Protein AF-A0A7G6YB29-F1 (afdb_monomer_lite)

pLDDT: mean 72.13, std 12.51, range [48.88, 87.12]

Radius of gyration: 13.98 Å; chains: 1; bounding box: 28×24×42 Å

Sequence (73 aa):
MGDDFLDSMNAQGMSLVEENFAEQLAERARSLGLESTASIQLDTTEVPSLGNATVNVDRVRALADAKLAARDA

Secondary structure (DSSP, 8-state):
--HHHHHHHHHHHHHHHHHHHHHHHHHHHHHTT-S-GGGS---TTSS--BTTB---HHHHHHHHHHHHHHHH-

Foldseek 3Di:
DCPVVVVVVVVVVLVVLLLVLLQVLLVVCVVVVHLASPPPDPPQVPRDCPDPDRRDVVSSRVNNNVVSVVVVD

Organism: NCBI:txid150026

Structure (mmCIF, N/CA/C/O backbone):
data_AF-A0A7G6YB29-F1
#
_entry.id   AF-A0A7G6YB29-F1
#
loop_
_atom_site.group_PDB
_atom_site.id
_atom_site.type_symbol
_atom_site.label_atom_id
_atom_site.label_alt_id
_atom_site.label_comp_id
_atom_site.label_asym_id
_atom_site.label_entity_id
_atom_site.label_seq_id
_atom_site.pdbx_PDB_ins_code
_atom_site.Cartn_x
_atom_site.Cartn_y
_atom_site.Cartn_z
_atom_site.occupancy
_atom_site.B_iso_or_equiv
_atom_site.auth_seq_id
_atom_site.auth_comp_id
_atom_site.auth_asym_id
_atom_site.auth_atom_id
_atom_site.pdbx_PDB_model_num
ATOM 1 N N . MET A 1 1 ? 19.129 -7.612 -30.365 1.00 48.88 1 MET A N 1
ATOM 2 C CA . MET A 1 1 ? 18.653 -8.697 -29.483 1.00 48.88 1 MET A CA 1
ATOM 3 C C . MET A 1 1 ? 19.091 -8.351 -28.067 1.00 48.88 1 MET A C 1
ATOM 5 O O . MET A 1 1 ? 20.141 -8.800 -27.635 1.00 48.88 1 MET A O 1
ATOM 9 N N . GLY A 1 2 ? 18.374 -7.440 -27.409 1.00 54.00 2 GLY A N 1
ATOM 10 C CA . GLY A 1 2 ? 18.685 -6.979 -26.047 1.00 54.00 2 GLY A CA 1
ATOM 11 C C . GLY A 1 2 ? 17.440 -6.634 -25.224 1.00 54.00 2 GLY A C 1
ATOM 12 O O . GLY A 1 2 ? 17.559 -6.368 -24.034 1.00 54.00 2 GLY A O 1
ATOM 13 N N . ASP A 1 3 ? 16.259 -6.675 -25.844 1.00 57.47 3 ASP A N 1
ATOM 14 C CA . ASP A 1 3 ? 14.997 -6.252 -25.245 1.00 57.47 3 ASP A CA 1
ATOM 15 C C . ASP A 1 3 ? 14.438 -7.276 -24.241 1.00 57.47 3 ASP A C 1
ATOM 17 O O . ASP A 1 3 ? 14.041 -6.876 -23.154 1.00 57.47 3 ASP A O 1
ATOM 21 N N . ASP A 1 4 ? 14.519 -8.589 -24.502 1.00 57.84 4 ASP A N 1
ATOM 22 C CA . ASP A 1 4 ? 13.951 -9.615 -23.600 1.00 57.84 4 ASP A CA 1
ATOM 23 C C . ASP A 1 4 ? 14.613 -9.664 -22.209 1.00 57.84 4 ASP A C 1
ATOM 25 O O . ASP A 1 4 ? 13.972 -9.982 -21.205 1.00 57.84 4 ASP A O 1
ATOM 29 N N . PHE A 1 5 ? 15.910 -9.346 -22.122 1.00 56.00 5 PHE A N 1
ATOM 30 C CA . PHE A 1 5 ? 16.636 -9.372 -20.847 1.00 56.00 5 PHE A CA 1
ATOM 31 C C . PHE A 1 5 ? 16.294 -8.157 -19.979 1.00 56.00 5 PHE A C 1
ATOM 33 O O . PHE A 1 5 ? 16.159 -8.277 -18.761 1.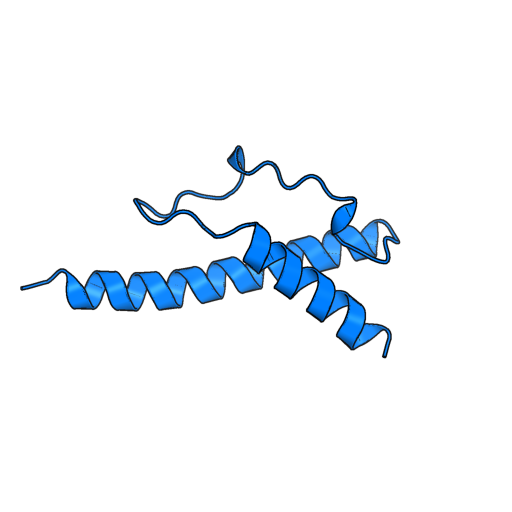00 56.00 5 PHE A O 1
ATOM 40 N N . LEU A 1 6 ? 16.115 -6.995 -20.618 1.00 57.03 6 LEU A N 1
ATOM 41 C CA . LEU A 1 6 ? 15.652 -5.785 -19.950 1.00 57.03 6 LEU A CA 1
ATOM 42 C C . LEU A 1 6 ? 14.195 -5.937 -19.514 1.00 57.03 6 LEU A C 1
ATOM 44 O O . LEU A 1 6 ? 13.888 -5.572 -18.388 1.00 57.03 6 LEU A O 1
ATOM 48 N N . ASP A 1 7 ? 13.334 -6.552 -20.327 1.00 60.19 7 ASP A N 1
ATOM 49 C CA . ASP A 1 7 ? 11.918 -6.745 -19.997 1.00 60.19 7 ASP A CA 1
ATOM 50 C C . ASP A 1 7 ? 11.717 -7.750 -18.842 1.00 60.19 7 ASP A C 1
ATOM 52 O O . ASP A 1 7 ? 10.936 -7.512 -17.919 1.00 60.19 7 ASP A O 1
ATOM 56 N N . SER A 1 8 ? 12.509 -8.831 -18.796 1.00 57.56 8 SER A N 1
ATOM 57 C CA . SER A 1 8 ? 12.458 -9.799 -17.688 1.00 57.56 8 SER A CA 1
ATOM 58 C C . SER A 1 8 ? 13.045 -9.257 -16.378 1.00 57.56 8 SER A C 1
ATOM 60 O O . SER A 1 8 ? 12.529 -9.583 -15.304 1.00 57.56 8 SER A O 1
ATOM 62 N N . MET A 1 9 ? 14.112 -8.451 -16.433 1.00 59.41 9 MET A N 1
ATOM 63 C CA . MET A 1 9 ? 14.624 -7.753 -15.245 1.00 59.41 9 MET A CA 1
ATOM 64 C C . MET A 1 9 ? 13.653 -6.667 -14.778 1.00 59.41 9 MET A C 1
ATOM 66 O O . MET A 1 9 ? 13.482 -6.482 -13.573 1.00 59.41 9 MET A O 1
ATOM 70 N N . ASN A 1 10 ? 12.980 -5.995 -15.713 1.00 66.25 10 ASN A N 1
ATOM 71 C CA . ASN A 1 10 ? 11.963 -4.999 -15.412 1.00 66.25 10 ASN A CA 1
ATOM 72 C C . ASN A 1 10 ? 10.764 -5.641 -14.699 1.00 66.25 10 ASN A C 1
ATOM 74 O O . ASN A 1 10 ? 10.351 -5.151 -13.656 1.00 66.25 10 ASN A O 1
ATOM 78 N N . ALA A 1 11 ? 10.282 -6.802 -15.153 1.00 67.62 11 ALA A N 1
ATOM 79 C CA . ALA A 1 11 ? 9.183 -7.519 -14.499 1.00 67.62 11 ALA A CA 1
ATOM 80 C C . ALA A 1 11 ? 9.508 -7.962 -13.055 1.00 67.62 11 ALA A C 1
ATOM 82 O O . ALA A 1 11 ? 8.672 -7.820 -12.159 1.00 67.62 11 ALA A O 1
ATOM 83 N N . GLN A 1 12 ? 10.723 -8.466 -12.797 1.00 70.19 12 GLN A N 1
ATOM 84 C CA . GLN A 1 12 ? 11.148 -8.814 -11.432 1.00 70.19 12 GLN A CA 1
ATOM 85 C C . GLN A 1 12 ? 11.350 -7.574 -10.552 1.00 70.19 12 GLN A C 1
ATOM 87 O O . GLN A 1 12 ? 10.924 -7.567 -9.397 1.00 70.19 12 GLN A O 1
ATOM 92 N N . GLY A 1 13 ? 11.955 -6.514 -11.097 1.00 71.81 13 GLY A N 1
ATOM 93 C CA . GLY A 1 13 ? 12.118 -5.240 -10.397 1.00 71.81 13 GLY A CA 1
ATOM 94 C C . GLY A 1 13 ? 10.776 -4.606 -10.034 1.00 71.81 13 GLY A C 1
ATOM 95 O O . GLY A 1 13 ? 10.603 -4.130 -8.916 1.00 71.81 13 GLY A O 1
ATOM 96 N N . MET A 1 14 ? 9.794 -4.679 -10.932 1.00 73.62 14 MET A N 1
ATOM 97 C CA . MET A 1 14 ? 8.439 -4.193 -10.685 1.00 73.62 14 MET A CA 1
ATOM 98 C C . MET A 1 14 ? 7.721 -4.981 -9.601 1.00 73.62 14 MET A C 1
ATOM 100 O O . MET A 1 14 ? 7.100 -4.364 -8.748 1.00 73.62 14 MET A O 1
ATOM 104 N N . SER A 1 15 ? 7.843 -6.311 -9.578 1.00 77.69 15 SER A N 1
ATOM 105 C CA . SER A 1 15 ? 7.238 -7.118 -8.511 1.00 77.69 15 SER A CA 1
ATOM 106 C C . SER A 1 15 ? 7.785 -6.738 -7.130 1.00 77.69 15 SER A C 1
ATOM 108 O O . SER A 1 15 ? 7.020 -6.640 -6.175 1.00 77.69 15 SER A O 1
ATOM 110 N N . LEU A 1 16 ? 9.093 -6.482 -7.026 1.00 81.12 16 LEU A N 1
ATOM 111 C CA . LEU A 1 16 ? 9.729 -6.007 -5.791 1.00 81.12 16 LEU A CA 1
ATOM 112 C C . LEU A 1 16 ? 9.248 -4.605 -5.397 1.00 81.12 16 LEU A C 1
ATOM 114 O O . LEU A 1 16 ? 9.028 -4.333 -4.219 1.00 81.12 16 LEU A O 1
ATOM 118 N N . VAL A 1 17 ? 9.083 -3.708 -6.370 1.00 79.75 17 VAL A N 1
ATOM 119 C CA . VAL A 1 17 ? 8.571 -2.350 -6.138 1.00 79.75 17 VAL A CA 1
ATOM 120 C C . VAL A 1 17 ? 7.113 -2.394 -5.692 1.00 79.75 17 VAL A C 1
ATOM 122 O O . VAL A 1 17 ? 6.763 -1.709 -4.735 1.00 79.75 17 VAL A O 1
ATOM 125 N N . GLU A 1 18 ? 6.288 -3.225 -6.331 1.00 80.12 18 GLU A N 1
ATOM 126 C CA . GLU A 1 18 ? 4.892 -3.464 -5.961 1.00 80.12 18 GLU A CA 1
ATOM 127 C C . GLU A 1 18 ? 4.781 -4.009 -4.534 1.00 80.12 18 GLU A C 1
ATOM 129 O O . GLU A 1 18 ? 3.983 -3.497 -3.750 1.00 80.12 18 GLU A O 1
ATOM 134 N N . GLU A 1 19 ? 5.609 -4.991 -4.164 1.00 84.06 19 GLU A N 1
ATOM 135 C CA . GLU A 1 19 ? 5.655 -5.518 -2.797 1.00 84.06 19 GLU A CA 1
ATOM 136 C C . GLU A 1 19 ? 6.063 -4.460 -1.775 1.00 84.06 19 GLU A C 1
ATOM 138 O O . GLU A 1 19 ? 5.426 -4.348 -0.729 1.00 84.06 19 GLU A O 1
ATOM 143 N N . ASN A 1 20 ? 7.091 -3.666 -2.072 1.00 84.69 20 ASN A N 1
ATOM 144 C CA . ASN A 1 20 ? 7.599 -2.647 -1.156 1.00 84.69 20 ASN A CA 1
ATOM 145 C C . ASN A 1 20 ? 6.579 -1.507 -0.970 1.00 84.69 20 ASN A C 1
ATOM 147 O O . ASN A 1 20 ? 6.330 -1.057 0.148 1.00 84.69 20 ASN A O 1
ATOM 151 N N . PHE A 1 21 ? 5.906 -1.092 -2.048 1.00 81.19 21 PHE A N 1
ATOM 152 C CA . PHE A 1 21 ? 4.793 -0.142 -1.974 1.00 81.19 21 PHE A CA 1
ATOM 153 C C . PHE A 1 21 ? 3.612 -0.708 -1.187 1.00 81.19 21 PHE A C 1
ATOM 155 O O . PHE A 1 21 ? 3.020 0.001 -0.375 1.00 81.19 21 PHE A O 1
ATOM 162 N N . ALA A 1 22 ? 3.274 -1.978 -1.408 1.00 85.12 22 ALA A N 1
ATOM 163 C CA . ALA A 1 22 ? 2.197 -2.641 -0.688 1.00 85.12 22 ALA A CA 1
ATOM 164 C C . ALA A 1 22 ? 2.498 -2.709 0.814 1.00 85.12 22 ALA A C 1
ATOM 166 O O . ALA A 1 22 ? 1.614 -2.505 1.642 1.00 85.12 22 ALA A O 1
ATOM 167 N N . GLU A 1 23 ? 3.758 -2.944 1.172 1.00 87.12 23 GLU A N 1
ATOM 168 C CA . GLU A 1 23 ? 4.223 -2.980 2.554 1.00 87.12 23 GLU A CA 1
ATOM 169 C C . GLU A 1 23 ? 4.130 -1.601 3.220 1.00 87.12 23 GLU A C 1
ATOM 171 O O . GLU A 1 23 ? 3.545 -1.481 4.297 1.00 87.12 23 GLU A O 1
ATOM 176 N N . GLN A 1 24 ? 4.573 -0.542 2.535 1.00 85.50 24 GLN A N 1
ATOM 177 C CA . GLN A 1 24 ? 4.418 0.840 3.004 1.00 85.50 24 GLN A CA 1
ATOM 178 C C . GLN A 1 24 ? 2.946 1.252 3.133 1.00 85.50 24 GLN A C 1
ATOM 180 O O . GLN A 1 24 ? 2.569 1.926 4.093 1.00 85.50 24 GLN A O 1
ATOM 185 N N . LEU A 1 25 ? 2.096 0.840 2.189 1.00 84.56 25 LEU A N 1
ATOM 186 C CA . LEU A 1 25 ? 0.662 1.117 2.222 1.00 84.56 25 LEU A CA 1
ATOM 187 C C . LEU A 1 25 ? -0.006 0.422 3.410 1.00 84.56 25 LEU A C 1
ATOM 189 O O . LEU A 1 25 ? -0.773 1.053 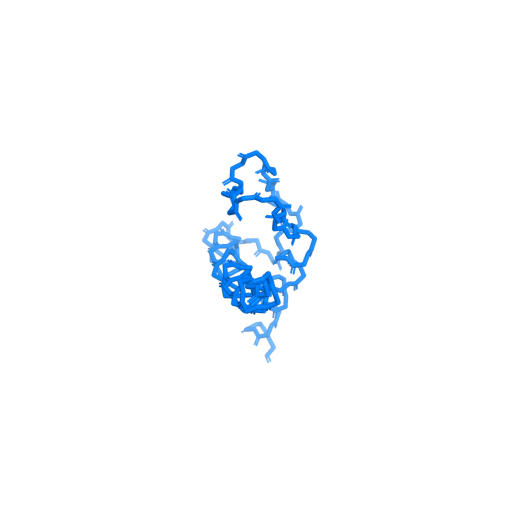4.139 1.00 84.56 25 LEU A O 1
ATOM 193 N N . ALA A 1 26 ? 0.311 -0.855 3.623 1.00 86.00 26 ALA A N 1
ATOM 194 C CA . ALA A 1 26 ? -0.200 -1.628 4.743 1.00 86.00 26 ALA A CA 1
ATOM 195 C C . ALA A 1 26 ? 0.264 -1.037 6.081 1.00 86.00 26 ALA A C 1
ATOM 197 O O . ALA A 1 26 ? -0.529 -0.883 7.009 1.00 86.00 26 ALA A O 1
ATOM 198 N N . GLU A 1 27 ? 1.531 -0.636 6.176 1.00 86.38 27 GLU A N 1
ATOM 199 C CA . GLU A 1 27 ? 2.081 -0.008 7.375 1.00 86.38 27 GLU A CA 1
ATOM 200 C C . GLU A 1 27 ? 1.460 1.369 7.650 1.00 86.38 27 GLU A C 1
ATOM 202 O O . GLU A 1 27 ? 1.190 1.713 8.803 1.00 86.38 27 GLU A O 1
ATOM 207 N N . ARG A 1 28 ? 1.144 2.136 6.602 1.00 84.75 28 ARG A N 1
ATOM 208 C CA . ARG A 1 28 ? 0.427 3.411 6.720 1.00 84.75 28 ARG A CA 1
ATOM 209 C C . ARG A 1 28 ? -1.028 3.221 7.143 1.00 84.75 28 ARG A C 1
ATOM 211 O O . ARG A 1 28 ? -1.495 3.941 8.018 1.00 84.75 28 ARG A O 1
ATOM 218 N N . ALA A 1 29 ? -1.738 2.245 6.579 1.00 85.31 29 ALA A N 1
ATOM 219 C CA . ALA A 1 29 ? -3.082 1.890 7.040 1.00 85.31 29 ALA A CA 1
ATOM 220 C C . ALA A 1 29 ? -3.058 1.476 8.511 1.00 85.31 29 ALA A C 1
ATOM 222 O O . ALA A 1 29 ? -3.843 1.980 9.310 1.00 85.31 29 ALA A O 1
ATOM 223 N N . ARG A 1 30 ? -2.070 0.671 8.899 1.00 83.00 30 ARG A N 1
ATOM 224 C CA . ARG A 1 30 ? -1.871 0.249 10.282 1.00 83.00 30 ARG A CA 1
ATOM 225 C C . ARG A 1 30 ? -1.580 1.410 11.231 1.00 83.00 30 ARG A C 1
ATOM 227 O O . ARG A 1 30 ? -2.156 1.455 12.313 1.00 83.00 30 ARG A O 1
ATOM 234 N N . SER A 1 31 ? -0.703 2.344 10.860 1.00 84.75 31 SER A N 1
ATOM 235 C CA . SER A 1 31 ? -0.391 3.503 11.710 1.00 84.75 31 SER 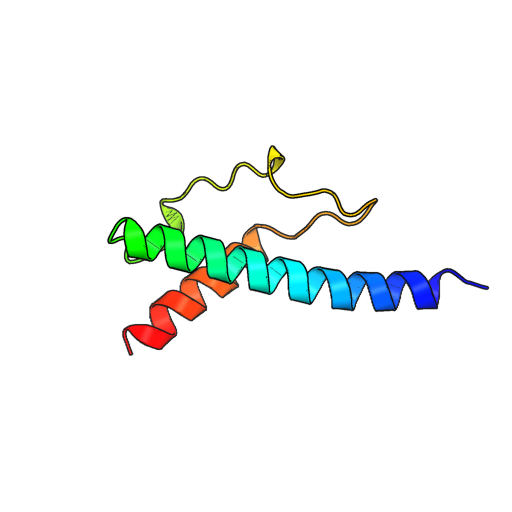A CA 1
ATOM 236 C C . SER A 1 31 ? -1.588 4.439 11.887 1.00 84.75 31 SER A C 1
ATOM 238 O O . SER A 1 31 ? -1.704 5.101 12.916 1.00 84.75 31 SER A O 1
ATOM 240 N N . LEU A 1 32 ? -2.510 4.434 10.922 1.00 84.62 32 LEU A N 1
ATOM 241 C CA . LEU A 1 32 ? -3.793 5.128 10.989 1.00 84.62 32 LEU A CA 1
ATOM 242 C C . LEU A 1 32 ? -4.887 4.331 11.726 1.00 84.62 32 LEU A C 1
ATOM 244 O O . LEU A 1 32 ? -5.972 4.868 11.936 1.00 84.62 32 LEU A O 1
ATOM 248 N N . GLY A 1 33 ? -4.629 3.080 12.123 1.00 83.25 33 GLY A N 1
ATOM 249 C CA . GLY A 1 33 ? -5.627 2.200 12.741 1.00 83.25 33 GLY A CA 1
ATOM 250 C C . GLY A 1 33 ? -6.720 1.736 11.773 1.00 83.25 33 GLY A C 1
ATOM 251 O O . GLY A 1 33 ? -7.837 1.457 12.197 1.00 83.25 33 GLY A O 1
ATOM 252 N N . LEU A 1 34 ? -6.421 1.702 10.473 1.00 82.94 34 LEU A N 1
ATOM 253 C CA . LEU A 1 34 ? -7.327 1.228 9.433 1.00 82.94 34 LEU A CA 1
ATOM 254 C C . LEU A 1 34 ? -7.189 -0.286 9.261 1.00 82.94 34 LEU A C 1
ATOM 256 O O . LEU A 1 34 ? -6.082 -0.801 9.133 1.00 82.94 34 LEU A O 1
ATOM 260 N N . GLU A 1 35 ? -8.326 -0.974 9.170 1.00 78.94 35 GLU A N 1
ATOM 261 C CA . GLU A 1 35 ? -8.396 -2.412 8.866 1.00 78.94 35 GLU A CA 1
ATOM 262 C C . GLU A 1 35 ? -8.176 -2.713 7.371 1.00 78.94 35 GLU A C 1
ATOM 264 O O . GLU A 1 35 ? -7.975 -3.859 6.983 1.00 78.94 35 GLU A O 1
ATOM 269 N N . SER A 1 36 ? -8.211 -1.690 6.510 1.00 78.31 36 SER A N 1
ATOM 270 C CA . SER A 1 36 ? -7.977 -1.829 5.071 1.00 78.31 36 SER A CA 1
ATOM 271 C C . SER A 1 36 ? -7.355 -0.575 4.463 1.00 78.31 36 SER A C 1
ATOM 273 O O . SER A 1 36 ? -7.5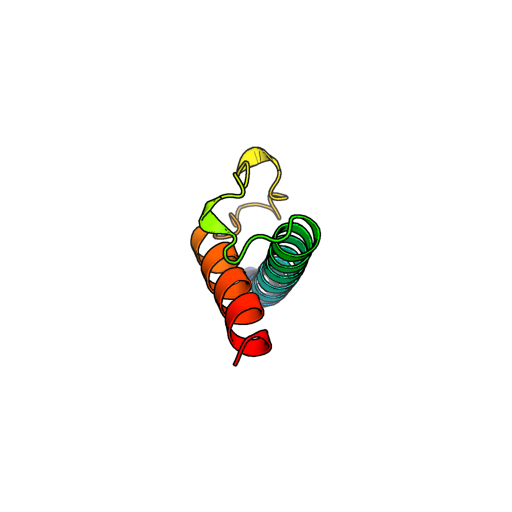87 0.561 4.887 1.00 78.31 36 SER A O 1
ATOM 275 N N . THR A 1 37 ? -6.595 -0.794 3.397 1.00 78.31 37 THR A N 1
ATOM 276 C CA . THR A 1 37 ? -6.003 0.235 2.543 1.00 78.31 37 THR A CA 1
ATOM 277 C C . THR A 1 37 ? -7.000 0.842 1.543 1.00 78.31 37 THR A C 1
ATOM 279 O O . THR A 1 37 ? -6.672 1.806 0.845 1.00 78.31 37 THR A O 1
ATOM 282 N N . ALA A 1 38 ? -8.247 0.349 1.495 1.00 75.75 38 ALA A N 1
ATOM 283 C CA . ALA A 1 38 ? -9.341 0.895 0.684 1.00 75.75 38 ALA A CA 1
ATOM 284 C C . ALA A 1 38 ? -9.644 2.377 0.987 1.00 75.75 38 ALA A C 1
ATOM 286 O O . ALA A 1 38 ? -10.055 3.134 0.104 1.00 75.75 38 ALA A O 1
ATOM 287 N N . SER A 1 39 ? -9.386 2.805 2.223 1.00 71.50 39 SER A N 1
ATOM 288 C CA . SER A 1 39 ? -9.578 4.188 2.672 1.00 71.50 39 SER A CA 1
ATOM 289 C C . SER A 1 39 ? -8.406 5.109 2.313 1.00 71.50 39 SER A C 1
ATOM 291 O O . SER A 1 39 ? -8.549 6.329 2.365 1.00 71.50 39 SER A O 1
ATOM 293 N N . ILE A 1 40 ? -7.245 4.553 1.948 1.00 74.50 40 ILE A N 1
ATOM 294 C CA . ILE A 1 40 ? -6.074 5.332 1.536 1.00 74.50 40 ILE A CA 1
ATOM 295 C C . ILE A 1 40 ? -6.197 5.622 0.044 1.00 74.50 40 ILE A C 1
ATOM 297 O O . ILE A 1 40 ? -6.167 4.701 -0.775 1.00 74.50 40 ILE A O 1
ATOM 301 N N . GLN A 1 41 ? -6.326 6.899 -0.317 1.00 68.75 41 GLN A N 1
ATOM 302 C CA . GLN A 1 41 ? -6.135 7.328 -1.699 1.00 68.75 41 GLN A CA 1
ATOM 303 C C . GLN A 1 41 ? -4.653 7.185 -2.047 1.00 68.75 41 GLN A C 1
ATOM 305 O O . GLN A 1 41 ? -3.810 7.918 -1.538 1.00 68.75 41 GLN A O 1
ATOM 310 N N . LEU A 1 42 ? -4.350 6.196 -2.884 1.00 66.19 42 LEU A N 1
ATOM 311 C CA . LEU A 1 42 ? -3.085 6.105 -3.596 1.00 66.19 42 LEU A CA 1
ATOM 312 C C . LEU A 1 42 ? -3.200 7.010 -4.810 1.00 66.19 42 LEU A C 1
ATOM 314 O O . LEU A 1 42 ? -3.867 6.663 -5.786 1.00 66.19 42 LEU A O 1
ATOM 318 N N . ASP A 1 43 ? -2.597 8.188 -4.723 1.00 61.62 43 ASP A N 1
ATOM 319 C CA . ASP A 1 43 ? -2.496 9.061 -5.876 1.00 61.62 43 ASP A CA 1
ATOM 320 C C . ASP A 1 43 ? -1.562 8.375 -6.881 1.00 61.62 43 ASP A C 1
ATOM 322 O O . ASP A 1 43 ? -0.364 8.211 -6.649 1.00 61.62 43 ASP A O 1
ATOM 326 N N . THR A 1 44 ? -2.119 7.896 -7.996 1.00 53.78 44 THR A N 1
ATOM 327 C CA . THR A 1 44 ? -1.370 7.155 -9.026 1.00 53.78 44 THR A CA 1
ATOM 328 C C . THR A 1 44 ? -0.264 8.006 -9.661 1.00 53.78 44 THR A C 1
ATOM 330 O O . THR A 1 44 ? 0.573 7.490 -10.395 1.00 53.78 44 THR A O 1
ATOM 333 N N . THR A 1 45 ? -0.267 9.312 -9.381 1.00 55.62 45 THR A N 1
ATOM 334 C CA . THR A 1 45 ? 0.752 10.288 -9.769 1.00 55.62 45 THR A CA 1
ATOM 335 C C . THR A 1 45 ? 2.021 10.231 -8.907 1.00 55.62 45 THR A C 1
ATOM 337 O O . THR A 1 45 ? 3.079 10.641 -9.379 1.00 55.62 45 THR A O 1
ATOM 340 N N . GLU A 1 46 ? 1.955 9.682 -7.687 1.00 52.97 46 GLU A N 1
ATOM 341 C CA . GLU A 1 46 ? 3.114 9.492 -6.795 1.00 52.97 46 GLU A CA 1
ATOM 342 C C . GLU A 1 46 ? 3.843 8.164 -7.033 1.00 52.97 46 GLU A C 1
ATOM 344 O O . GLU A 1 46 ? 4.900 7.912 -6.451 1.00 52.97 46 GLU A O 1
ATOM 349 N N . VAL A 1 47 ? 3.295 7.298 -7.887 1.00 55.69 47 VAL A N 1
ATOM 350 C CA . VAL A 1 47 ? 3.909 6.008 -8.179 1.00 55.69 47 VAL A CA 1
ATOM 351 C C . VAL A 1 47 ? 5.051 6.237 -9.169 1.00 55.69 47 VAL A C 1
ATOM 353 O O . VAL A 1 47 ? 4.800 6.695 -10.287 1.00 55.69 47 VAL A O 1
ATOM 356 N N . PRO A 1 48 ? 6.315 5.969 -8.790 1.00 51.59 48 PRO A N 1
ATOM 357 C CA . PRO A 1 48 ? 7.446 6.247 -9.656 1.00 51.59 48 PRO A CA 1
ATOM 358 C C . PRO A 1 48 ? 7.298 5.452 -10.954 1.00 51.59 48 PRO A C 1
ATOM 360 O O . PRO A 1 48 ? 7.319 4.222 -10.956 1.00 51.59 48 PRO A O 1
ATOM 363 N N . SER A 1 49 ? 7.144 6.168 -12.070 1.00 54.25 49 SER A N 1
ATOM 364 C CA . SER A 1 49 ? 7.184 5.573 -13.403 1.00 54.25 49 SER A CA 1
ATOM 365 C C . SER A 1 49 ? 8.607 5.078 -13.644 1.00 54.25 49 SER A C 1
ATOM 367 O O . SER A 1 49 ? 9.494 5.851 -14.007 1.00 54.25 49 SER A O 1
ATOM 369 N N . LEU A 1 50 ? 8.849 3.787 -13.425 1.00 53.81 50 LEU A N 1
ATOM 370 C CA . LEU A 1 50 ? 10.103 3.120 -13.781 1.00 53.81 50 LEU A CA 1
ATOM 371 C C . LEU A 1 50 ? 10.125 2.871 -15.301 1.00 53.81 50 LEU A C 1
ATOM 373 O O . LEU A 1 50 ? 10.118 1.740 -15.775 1.00 53.81 50 LEU A O 1
ATOM 377 N N . GLY A 1 51 ? 10.093 3.953 -16.085 1.00 53.69 51 GLY A N 1
ATOM 378 C CA . GLY A 1 51 ? 9.992 3.903 -17.545 1.00 53.69 51 GLY A CA 1
ATOM 379 C C . GLY A 1 51 ? 8.574 3.607 -18.050 1.00 53.69 51 GLY A C 1
ATOM 380 O O . GLY A 1 51 ? 7.597 4.050 -17.452 1.00 53.69 51 GLY A O 1
ATOM 381 N N . ASN A 1 52 ? 8.474 2.870 -19.166 1.00 49.22 52 ASN A N 1
ATOM 382 C CA . ASN A 1 52 ? 7.228 2.541 -19.887 1.00 49.22 52 ASN A CA 1
ATOM 383 C C . ASN A 1 52 ? 6.286 1.590 -19.129 1.00 49.22 52 ASN A C 1
ATOM 385 O O . ASN A 1 52 ? 5.227 1.222 -19.634 1.00 49.22 52 ASN A O 1
ATOM 389 N N . ALA A 1 53 ? 6.701 1.140 -17.952 1.00 53.84 53 ALA A N 1
ATOM 390 C CA . ALA A 1 53 ? 6.002 0.142 -17.187 1.00 53.84 53 ALA A CA 1
ATOM 391 C C . ALA A 1 53 ? 5.331 0.838 -15.995 1.00 53.84 53 ALA A C 1
ATOM 393 O O . ALA A 1 53 ? 5.979 1.336 -15.073 1.00 53.84 53 ALA A O 1
ATOM 394 N N . THR A 1 54 ? 4.008 0.937 -16.064 1.00 64.75 54 THR A N 1
ATOM 395 C CA . THR A 1 54 ? 3.186 1.518 -15.004 1.00 64.75 54 THR A CA 1
ATOM 396 C C . THR A 1 54 ? 2.988 0.466 -13.917 1.00 64.75 54 THR A C 1
ATOM 398 O O . THR A 1 54 ? 2.503 -0.628 -14.196 1.00 64.75 54 THR A O 1
ATOM 401 N N . VAL A 1 55 ? 3.378 0.781 -12.684 1.00 68.75 55 VAL A N 1
ATOM 402 C CA . VAL A 1 55 ? 3.105 -0.063 -11.511 1.00 68.75 55 VAL A CA 1
ATOM 403 C C . VAL A 1 55 ? 1.593 -0.238 -11.364 1.00 68.75 55 VAL A C 1
ATOM 405 O O . VAL A 1 55 ? 0.839 0.737 -11.439 1.00 68.75 55 VAL A O 1
ATOM 408 N N . ASN A 1 56 ? 1.136 -1.473 -11.154 1.00 76.75 56 ASN A N 1
ATOM 409 C CA . ASN A 1 56 ? -0.288 -1.749 -11.047 1.00 76.75 56 ASN A CA 1
ATOM 410 C C . ASN A 1 56 ? -0.783 -1.477 -9.618 1.00 76.75 56 ASN A C 1
ATOM 412 O O . ASN A 1 56 ? -0.607 -2.287 -8.708 1.00 76.75 56 ASN A O 1
ATOM 416 N N . VAL A 1 57 ? -1.430 -0.328 -9.428 1.00 75.69 57 VAL A N 1
ATOM 417 C CA . VAL A 1 57 ? -1.908 0.133 -8.114 1.00 75.69 57 VAL A CA 1
ATOM 418 C C . VAL A 1 57 ? -2.982 -0.783 -7.526 1.00 75.69 57 VAL A C 1
ATOM 420 O O . VAL A 1 57 ? -2.987 -1.004 -6.315 1.00 75.69 57 VAL A O 1
ATOM 423 N N . ASP A 1 58 ? -3.831 -1.394 -8.357 1.00 79.31 58 ASP A N 1
ATOM 424 C CA . ASP A 1 58 ? -4.812 -2.379 -7.886 1.00 79.31 58 ASP A CA 1
ATOM 425 C C . ASP A 1 58 ? -4.112 -3.604 -7.282 1.00 79.31 58 ASP A C 1
ATOM 427 O O . ASP A 1 58 ? -4.520 -4.121 -6.239 1.00 79.31 58 ASP A O 1
ATOM 431 N N . ARG A 1 59 ? -3.008 -4.038 -7.902 1.00 80.25 59 ARG A N 1
ATOM 432 C CA . ARG A 1 59 ? -2.203 -5.172 -7.433 1.00 80.25 59 ARG A CA 1
ATOM 433 C C . ARG A 1 59 ? -1.464 -4.858 -6.134 1.00 80.25 59 ARG A C 1
ATOM 435 O O . ARG A 1 59 ? -1.482 -5.678 -5.218 1.00 80.25 59 ARG A O 1
ATOM 442 N N . VAL A 1 60 ? -0.885 -3.661 -6.032 1.00 83.31 60 VAL A N 1
ATOM 443 C CA . VAL A 1 60 ? -0.277 -3.138 -4.795 1.00 83.31 60 VAL A CA 1
ATOM 444 C C . VAL A 1 60 ? -1.294 -3.134 -3.656 1.00 83.31 60 VAL A C 1
ATOM 446 O O . VAL A 1 60 ? -0.996 -3.589 -2.554 1.00 83.31 60 VAL A O 1
ATOM 449 N N . ARG A 1 61 ? -2.515 -2.665 -3.922 1.00 81.31 61 ARG A N 1
ATOM 450 C CA . ARG A 1 61 ? -3.579 -2.586 -2.919 1.00 81.31 61 ARG A CA 1
ATOM 451 C C . ARG A 1 61 ? -4.027 -3.965 -2.445 1.00 81.31 61 ARG A C 1
ATOM 453 O O . ARG A 1 61 ? -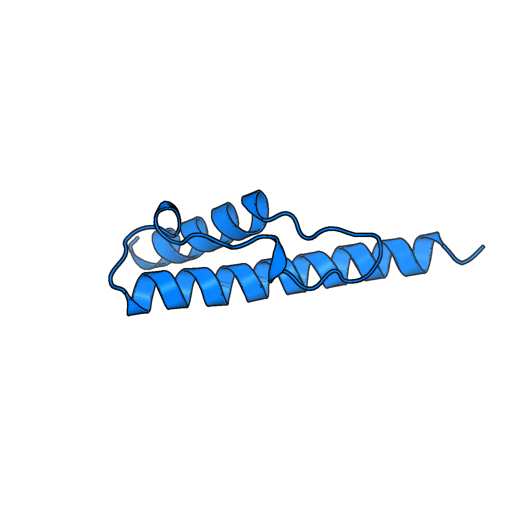4.110 -4.196 -1.244 1.00 81.31 61 ARG A O 1
ATOM 460 N N . ALA A 1 62 ? -4.223 -4.900 -3.375 1.00 85.50 62 ALA A N 1
ATOM 461 C CA . ALA A 1 62 ? -4.557 -6.284 -3.049 1.00 85.50 62 ALA A CA 1
ATOM 462 C C . ALA A 1 62 ? -3.466 -6.961 -2.196 1.00 85.50 62 ALA A C 1
ATOM 464 O O . ALA A 1 62 ? -3.782 -7.647 -1.226 1.00 85.50 62 ALA A O 1
ATOM 465 N N . LEU A 1 63 ? -2.184 -6.741 -2.521 1.00 86.88 63 LEU A N 1
ATOM 466 C CA . LEU A 1 63 ? -1.051 -7.231 -1.726 1.00 86.88 63 LEU A CA 1
ATOM 467 C C . LEU A 1 63 ? -1.014 -6.605 -0.326 1.00 86.88 63 LEU A C 1
ATOM 469 O O . LEU A 1 63 ? -0.756 -7.302 0.654 1.00 86.88 63 LEU A O 1
ATOM 473 N N . ALA A 1 64 ? -1.275 -5.304 -0.223 1.00 86.00 64 ALA A N 1
ATOM 474 C CA . ALA A 1 64 ? -1.257 -4.581 1.041 1.00 86.00 64 ALA A CA 1
ATOM 475 C C . ALA A 1 64 ? -2.396 -5.020 1.971 1.00 86.00 64 ALA A C 1
ATOM 477 O O . ALA A 1 64 ? -2.156 -5.293 3.147 1.00 86.00 64 ALA A O 1
ATOM 478 N N . ASP A 1 65 ? -3.614 -5.155 1.438 1.00 84.44 65 ASP A N 1
ATOM 479 C CA . ASP A 1 65 ? -4.763 -5.679 2.181 1.00 84.44 65 ASP A CA 1
ATOM 480 C C . ASP A 1 65 ? -4.524 -7.134 2.611 1.00 84.44 65 ASP A C 1
ATOM 482 O O . ASP A 1 65 ? -4.819 -7.490 3.750 1.00 84.44 65 ASP A O 1
ATOM 486 N N . ALA A 1 66 ? -3.914 -7.966 1.757 1.00 87.06 66 ALA A N 1
ATOM 487 C CA . ALA A 1 66 ? -3.527 -9.325 2.134 1.00 87.06 66 ALA A CA 1
ATOM 488 C C . ALA A 1 66 ? -2.490 -9.345 3.273 1.00 87.06 66 ALA A C 1
ATOM 490 O O . ALA A 1 66 ? -2.604 -10.166 4.181 1.00 87.06 66 ALA A O 1
ATOM 491 N N . LYS A 1 67 ? -1.501 -8.436 3.264 1.00 85.38 67 LYS A N 1
ATOM 492 C CA . LYS A 1 67 ? -0.506 -8.292 4.345 1.00 85.38 67 LYS A CA 1
ATOM 493 C C . LYS A 1 67 ? -1.130 -7.805 5.658 1.00 85.38 67 LYS A C 1
ATOM 495 O O . LYS A 1 67 ? -0.696 -8.248 6.720 1.00 85.38 67 LYS A O 1
ATOM 500 N N . LEU A 1 68 ? -2.127 -6.921 5.596 1.00 84.62 68 LEU A N 1
ATOM 501 C CA . LEU A 1 68 ? -2.922 -6.520 6.762 1.00 84.62 68 LEU A CA 1
ATOM 502 C C . LEU A 1 68 ? -3.707 -7.714 7.316 1.00 84.62 68 LEU A C 1
ATOM 504 O O . LEU A 1 68 ? -3.515 -8.089 8.469 1.00 84.62 68 LEU A O 1
ATOM 508 N N . ALA A 1 69 ? -4.496 -8.377 6.468 1.00 83.31 69 ALA A N 1
ATOM 509 C CA . ALA A 1 69 ? -5.344 -9.499 6.863 1.00 83.31 69 ALA A CA 1
ATOM 510 C C . ALA A 1 69 ? -4.552 -10.702 7.405 1.00 83.31 69 ALA A C 1
ATOM 512 O O . ALA A 1 69 ? -4.972 -11.330 8.371 1.00 83.31 69 ALA A O 1
ATOM 513 N N . ALA A 1 70 ? -3.385 -11.013 6.828 1.00 78.50 70 ALA A N 1
ATOM 514 C CA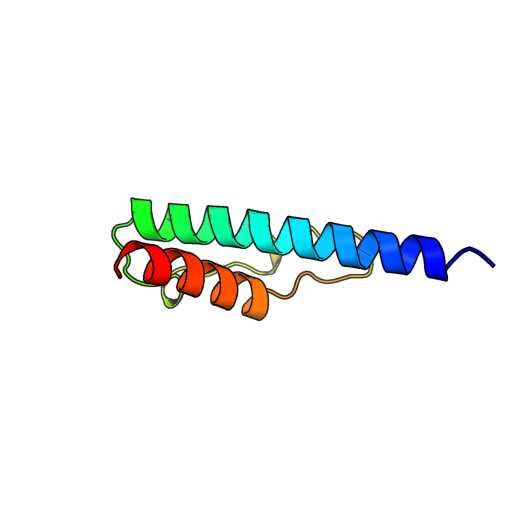 . ALA A 1 70 ? -2.527 -12.113 7.276 1.00 78.50 70 ALA A CA 1
ATOM 515 C C . ALA A 1 70 ? -1.928 -11.912 8.680 1.00 78.50 70 ALA A C 1
ATOM 517 O O . ALA A 1 70 ? -1.345 -12.846 9.225 1.00 78.50 70 ALA A O 1
ATOM 518 N N . ARG A 1 71 ? -2.019 -10.703 9.248 1.00 63.94 71 ARG A N 1
ATOM 519 C CA . ARG A 1 71 ? -1.492 -10.375 10.578 1.00 63.94 71 ARG A CA 1
ATOM 520 C C . ARG A 1 71 ? -2.576 -10.308 11.658 1.00 63.94 71 ARG A C 1
ATOM 522 O O . ARG A 1 71 ? -2.239 -10.434 12.833 1.00 63.94 71 ARG A O 1
ATOM 529 N N . ASP A 1 72 ? -3.831 -10.102 11.261 1.00 57.06 72 ASP A N 1
ATOM 530 C CA . ASP A 1 72 ? -5.013 -10.162 12.134 1.00 57.06 72 ASP A CA 1
ATOM 531 C C . ASP A 1 72 ? -5.585 -11.591 12.284 1.00 57.06 72 ASP A C 1
ATOM 533 O O . ASP A 1 72 ? -6.404 -11.827 13.174 1.00 57.06 72 ASP A O 1
ATOM 537 N N . ALA A 1 73 ? -5.151 -12.542 11.444 1.00 54.34 73 ALA A N 1
ATOM 538 C CA . ALA A 1 73 ? -5.477 -13.974 11.523 1.00 54.34 73 ALA A CA 1
ATOM 539 C C . ALA A 1 73 ? -4.516 -14.756 12.437 1.00 54.34 73 ALA A C 1
ATOM 541 O O . ALA A 1 73 ? -5.001 -15.677 13.136 1.00 54.34 73 ALA A O 1
#